Protein AF-A0A847AX10-F1 (afdb_monomer)

Solvent-accessible surface area (backbone atoms only — not comparable to full-atom values): 6333 Å² total; per-residue (Å²): 139,80,84,84,86,78,86,80,70,68,52,99,88,67,55,69,86,78,54,70,68,57,28,61,76,70,72,55,55,93,89,59,57,71,38,81,41,74,81,51,100,87,42,76,46,79,45,77,52,62,91,55,58,61,59,57,51,54,52,51,55,49,54,53,53,50,51,70,79,39,74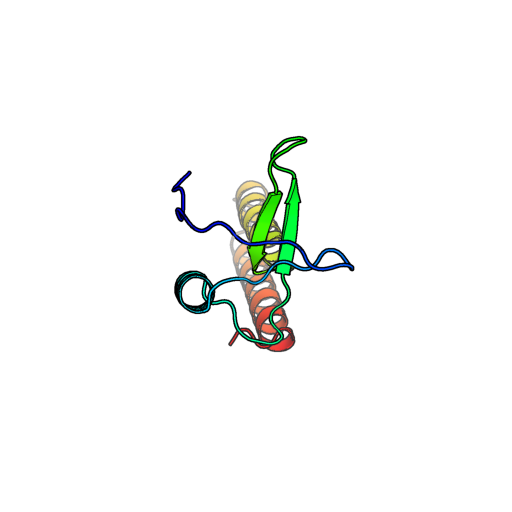,90,46,61,74,63,50,55,53,50,54,52,52,51,53,49,54,54,51,53,52,34,53,77,69,70,64,120

Secondary structure (DSSP, 8-state):
-----------TTS--PPPHHHHHHHT--TT--EEEEESSSS-EEEEE--TTHHHHHHHHHHHHHHHHHTTT-HHHHHHHHHHHHHHHHHHHHHTT--

Mean predicted aligned error: 11.11 Å

Radius of gyration: 20.3 Å; Cα c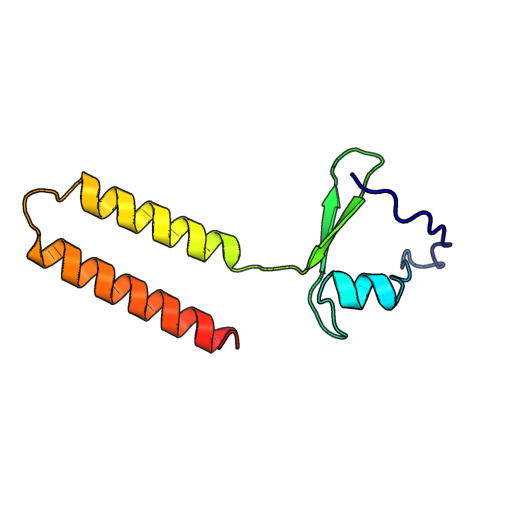ontacts (8 Å, |Δi|>4): 47; chains: 1; bounding box: 40×24×55 Å

Structure (mmCIF, N/CA/C/O backbone):
data_AF-A0A847AX10-F1
#
_entry.id   AF-A0A847AX10-F1
#
loop_
_atom_site.group_PDB
_atom_site.i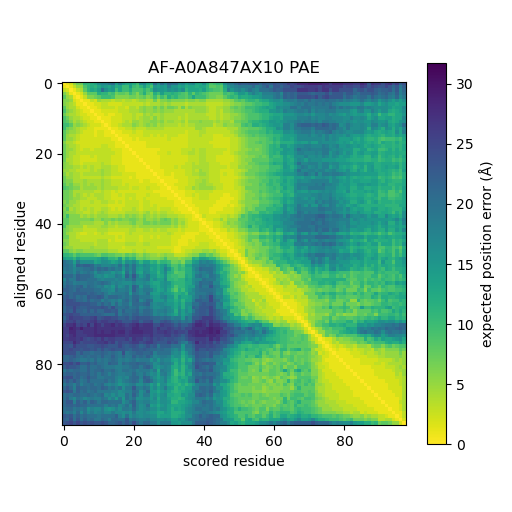d
_atom_site.type_symbol
_atom_site.label_atom_id
_atom_site.label_alt_id
_atom_site.label_comp_id
_atom_site.label_asym_id
_atom_site.label_entity_id
_atom_site.label_seq_id
_atom_site.pdbx_PDB_ins_code
_atom_site.Cartn_x
_atom_site.Cartn_y
_atom_site.Cartn_z
_atom_site.occupancy
_atom_site.B_iso_or_equiv
_atom_site.auth_seq_id
_atom_site.auth_comp_id
_atom_site.auth_asym_id
_atom_site.auth_atom_id
_atom_site.pdbx_PDB_model_num
ATOM 1 N N . MET A 1 1 ? 9.171 12.304 9.864 1.00 55.50 1 MET A N 1
ATOM 2 C CA . MET A 1 1 ? 7.894 11.618 10.175 1.00 55.50 1 MET A CA 1
ATOM 3 C C . MET A 1 1 ? 6.903 12.654 10.678 1.00 55.50 1 MET A C 1
ATOM 5 O O . MET A 1 1 ? 7.324 13.570 11.372 1.00 55.50 1 MET A O 1
ATOM 9 N N . ARG A 1 2 ? 5.623 12.566 10.301 1.00 58.25 2 ARG A N 1
ATOM 10 C CA . ARG A 1 2 ? 4.571 13.456 10.818 1.00 58.25 2 ARG A CA 1
ATOM 11 C C . ARG A 1 2 ? 3.657 12.607 11.695 1.00 58.25 2 ARG A C 1
ATOM 13 O O . ARG A 1 2 ? 3.067 11.658 11.190 1.00 58.25 2 ARG A O 1
ATOM 20 N N . ALA A 1 3 ? 3.594 12.892 12.992 1.00 65.81 3 ALA A N 1
ATOM 21 C CA . ALA A 1 3 ? 2.703 12.167 13.890 1.00 65.81 3 ALA A CA 1
ATOM 22 C C . ALA A 1 3 ? 1.253 12.540 13.556 1.00 65.81 3 ALA A C 1
ATOM 24 O O . ALA A 1 3 ? 0.900 13.717 13.588 1.00 65.81 3 ALA A O 1
ATOM 25 N N . ALA A 1 4 ? 0.419 11.553 13.223 1.00 70.12 4 ALA A N 1
ATOM 26 C CA . ALA A 1 4 ? -1.003 11.788 12.971 1.00 70.12 4 ALA A CA 1
ATOM 27 C C . ALA A 1 4 ? -1.775 12.126 14.262 1.00 70.12 4 ALA A C 1
ATOM 29 O O . ALA A 1 4 ? -2.873 12.661 14.187 1.00 70.12 4 ALA A O 1
ATOM 30 N N . GLY A 1 5 ? -1.211 11.817 15.440 1.00 80.19 5 GLY A N 1
ATOM 31 C CA . GLY A 1 5 ? -1.842 12.069 16.743 1.00 80.19 5 GLY A CA 1
ATOM 32 C C . GLY A 1 5 ? -3.060 11.184 17.030 1.00 80.19 5 GLY A C 1
ATOM 33 O O . GLY A 1 5 ? -3.808 11.456 17.963 1.00 80.19 5 GLY A O 1
ATOM 34 N N . ILE A 1 6 ? -3.273 10.137 16.230 1.00 83.62 6 ILE A N 1
ATOM 35 C CA . ILE A 1 6 ? -4.420 9.235 16.332 1.00 83.62 6 ILE A CA 1
ATOM 36 C C . ILE A 1 6 ? -3.971 7.954 17.027 1.00 83.62 6 ILE A C 1
ATOM 38 O O . ILE A 1 6 ? -3.023 7.307 16.588 1.00 83.62 6 ILE A O 1
ATOM 42 N N . VAL A 1 7 ? -4.677 7.587 18.096 1.00 86.25 7 VAL A N 1
ATOM 43 C CA . VAL A 1 7 ? -4.455 6.348 18.847 1.00 86.25 7 VAL A CA 1
ATOM 44 C C . VAL A 1 7 ? -5.695 5.475 18.710 1.00 86.25 7 VAL A C 1
ATOM 46 O O . VAL A 1 7 ? -6.811 5.919 18.980 1.00 86.25 7 VAL A O 1
ATOM 49 N N . GLY A 1 8 ? -5.498 4.234 18.274 1.00 86.62 8 GLY A N 1
ATOM 50 C CA . GLY A 1 8 ? -6.549 3.233 18.122 1.00 86.62 8 GLY A CA 1
ATOM 51 C C . GLY A 1 8 ? -6.199 1.946 18.860 1.00 86.62 8 GLY A C 1
ATOM 52 O O . GLY A 1 8 ? -5.050 1.730 19.241 1.00 86.62 8 GLY A O 1
ATOM 53 N N . LYS A 1 9 ? -7.200 1.088 19.063 1.00 90.94 9 LYS A N 1
ATOM 54 C CA . LYS A 1 9 ? -6.993 -0.273 19.566 1.00 90.94 9 LYS A CA 1
ATOM 55 C C . LYS A 1 9 ? -6.895 -1.244 18.394 1.00 90.94 9 LYS A C 1
ATOM 57 O O . LYS A 1 9 ? -7.586 -1.065 17.393 1.00 90.94 9 LYS A O 1
ATOM 62 N N . ILE A 1 10 ? -6.066 -2.266 18.563 1.00 92.88 10 ILE A N 1
AT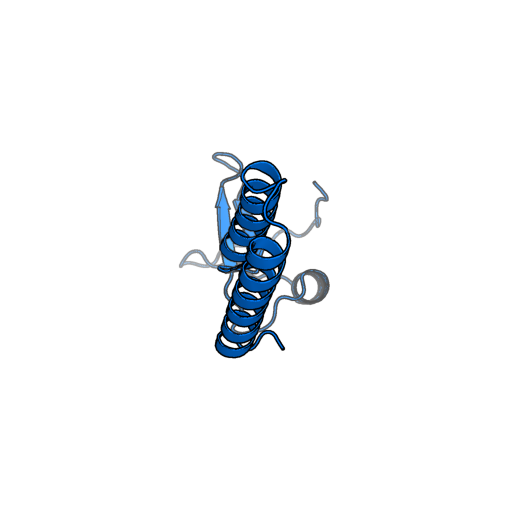OM 63 C CA . ILE A 1 10 ? -6.051 -3.441 17.697 1.00 92.88 10 ILE A CA 1
ATOM 64 C C . ILE A 1 10 ? -7.235 -4.346 18.057 1.00 92.88 10 ILE A C 1
ATOM 66 O O . ILE A 1 10 ? -7.638 -4.404 19.224 1.00 92.88 10 ILE A O 1
ATOM 70 N N . ASP A 1 11 ? -7.825 -5.004 17.065 1.00 94.50 11 ASP A N 1
ATOM 71 C CA . ASP A 1 11 ? -8.858 -6.010 17.316 1.00 94.50 11 ASP A CA 1
ATOM 72 C C . ASP A 1 11 ? -8.249 -7.360 17.757 1.00 94.50 11 ASP A C 1
ATOM 74 O O . ASP A 1 11 ? -7.034 -7.510 17.891 1.00 94.50 11 ASP A O 1
ATOM 78 N N . SER A 1 12 ? -9.097 -8.363 18.002 1.00 95.81 12 SER A N 1
ATOM 79 C CA . SER A 1 12 ? -8.663 -9.684 18.476 1.00 95.81 12 SER A CA 1
ATOM 80 C C . SER A 1 12 ? -7.876 -10.508 17.450 1.00 95.81 12 SER A C 1
ATOM 82 O O . SER A 1 12 ? -7.322 -11.539 17.817 1.00 95.81 12 SER A O 1
ATOM 84 N N . VAL A 1 13 ? -7.868 -10.109 16.176 1.00 95.62 13 VAL A N 1
ATOM 85 C CA . VAL A 1 13 ? -7.181 -10.825 15.088 1.00 95.62 13 VAL A CA 1
ATOM 86 C C . VAL A 1 13 ? -5.980 -10.055 14.537 1.00 95.62 13 VAL A C 1
ATOM 88 O O . VAL A 1 13 ? -5.225 -10.605 13.742 1.00 95.62 13 VAL A O 1
ATOM 91 N N . GLY A 1 14 ? -5.767 -8.814 14.981 1.00 90.75 14 GLY A N 1
ATOM 92 C CA . GLY A 1 14 ? -4.616 -7.997 14.611 1.00 90.75 14 GLY A CA 1
ATOM 93 C C . GLY A 1 14 ? -4.918 -6.841 13.651 1.00 90.75 14 GLY A C 1
ATOM 94 O O . GLY A 1 14 ? -3.984 -6.188 13.190 1.00 90.75 14 GLY A O 1
ATOM 95 N N . SER A 1 15 ? -6.182 -6.559 13.326 1.00 91.81 15 SER A N 1
ATOM 96 C CA . SER A 1 15 ? -6.525 -5.465 12.410 1.00 91.81 15 SER A CA 1
ATOM 97 C C . SER A 1 15 ? -6.487 -4.109 13.110 1.00 91.81 15 SER A C 1
ATOM 99 O O . SER A 1 15 ? -6.881 -3.957 14.271 1.00 91.81 15 SER A O 1
ATOM 101 N N . VAL A 1 16 ? -6.074 -3.090 12.356 1.00 91.81 16 VAL A N 1
ATOM 102 C CA . VAL A 1 16 ? -6.109 -1.683 12.763 1.00 91.81 16 VAL A CA 1
ATOM 103 C C . VAL A 1 16 ? -6.999 -0.908 11.799 1.00 91.81 16 VAL A C 1
ATOM 105 O O . VAL A 1 16 ? -6.934 -1.079 10.582 1.00 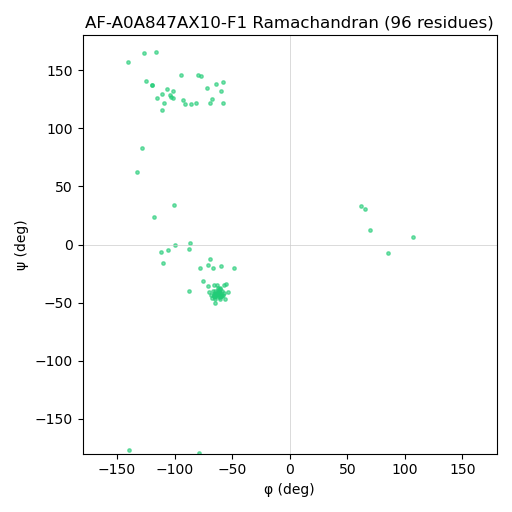91.81 16 VAL A O 1
ATOM 108 N N . VAL A 1 17 ? -7.832 -0.026 12.346 1.00 91.69 17 VAL A N 1
ATOM 109 C CA . VAL A 1 17 ? -8.688 0.854 11.548 1.00 91.69 17 VAL A CA 1
ATOM 110 C C . VAL A 1 17 ? -7.880 2.056 11.066 1.00 91.69 17 VAL A C 1
ATOM 112 O O . VAL A 1 17 ? -7.381 2.834 11.877 1.00 91.69 17 VAL A O 1
ATOM 115 N N . ILE A 1 18 ? -7.803 2.251 9.747 1.00 91.44 18 ILE A N 1
ATOM 116 C CA . ILE A 1 18 ? -7.256 3.476 9.151 1.00 91.44 18 ILE A CA 1
ATOM 117 C C . ILE A 1 18 ? -8.384 4.521 9.074 1.00 91.44 18 ILE A C 1
ATOM 119 O O . ILE A 1 18 ? -9.405 4.272 8.426 1.00 91.44 18 ILE A O 1
ATOM 123 N N . PRO A 1 19 ? -8.240 5.699 9.705 1.00 91.62 19 PRO A N 1
ATOM 124 C CA . PRO A 1 19 ? -9.240 6.759 9.630 1.00 91.62 19 PRO A CA 1
ATOM 125 C C . PRO A 1 19 ? -9.517 7.193 8.186 1.00 91.62 19 PRO A C 1
ATOM 127 O O . PRO A 1 19 ? -8.594 7.371 7.388 1.00 91.62 19 PRO A O 1
ATOM 130 N N . LYS A 1 20 ? -10.792 7.446 7.857 1.00 91.81 20 LYS A N 1
ATOM 131 C CA . LYS A 1 20 ? -11.219 7.824 6.493 1.00 91.81 20 LYS A CA 1
ATOM 132 C C . LYS A 1 20 ? -10.484 9.051 5.940 1.00 91.81 20 LYS A C 1
ATOM 134 O O . LYS A 1 20 ? -10.254 9.132 4.739 1.00 91.81 20 LYS A O 1
ATOM 139 N N . GLU A 1 21 ? -10.130 10.009 6.791 1.00 91.69 21 GLU A N 1
ATOM 140 C CA . GLU A 1 21 ? -9.375 11.199 6.384 1.00 91.69 21 GLU A CA 1
ATOM 141 C C . GLU A 1 21 ? -7.954 10.848 5.923 1.00 91.69 21 GLU A C 1
ATOM 143 O O . GLU A 1 21 ? -7.511 11.313 4.872 1.00 91.69 21 GLU A O 1
ATOM 148 N N . MET A 1 22 ? -7.276 9.946 6.643 1.00 90.12 22 MET A N 1
ATOM 149 C CA . MET A 1 22 ? -5.968 9.430 6.235 1.00 90.12 22 MET A CA 1
ATOM 150 C C . MET A 1 22 ? -6.071 8.627 4.941 1.00 90.12 22 MET A C 1
ATOM 152 O O . MET A 1 22 ? -5.242 8.812 4.055 1.00 90.12 22 MET A O 1
ATOM 156 N N . MET A 1 23 ? -7.109 7.796 4.791 1.00 92.00 23 MET A N 1
ATOM 157 C CA . MET A 1 23 ? -7.353 7.066 3.542 1.00 92.00 23 MET A CA 1
ATOM 158 C C . MET A 1 23 ? -7.469 8.018 2.344 1.00 92.00 23 MET A C 1
ATOM 160 O O . MET A 1 23 ? -6.795 7.811 1.338 1.00 92.00 23 MET A O 1
ATOM 164 N N . LYS A 1 24 ? -8.251 9.102 2.469 1.00 91.56 24 LYS A N 1
ATOM 165 C CA . LYS A 1 24 ? -8.386 10.128 1.418 1.00 91.56 24 LYS A CA 1
ATOM 166 C C . LYS A 1 24 ? -7.053 10.802 1.096 1.00 91.56 24 LYS A C 1
ATOM 168 O O . LYS A 1 24 ? -6.712 10.926 -0.074 1.00 91.56 24 LYS A O 1
ATOM 173 N N . SER A 1 25 ? -6.300 11.204 2.121 1.00 89.19 25 SER A N 1
ATOM 174 C CA . SER A 1 25 ? -4.989 11.850 1.959 1.00 89.19 25 SER A CA 1
ATOM 175 C C . SER A 1 25 ? -3.965 10.937 1.269 1.00 89.19 25 SER A C 1
ATOM 177 O O . SER A 1 25 ? -3.189 11.385 0.429 1.00 89.19 25 SER A O 1
ATOM 179 N N . LEU A 1 26 ? -4.002 9.635 1.567 1.00 87.50 26 LEU A N 1
ATOM 180 C CA . LEU A 1 26 ? -3.105 8.628 0.993 1.00 87.50 26 LEU A CA 1
ATOM 181 C C . LEU A 1 26 ? -3.605 8.036 -0.337 1.00 87.50 26 LEU A C 1
ATOM 183 O O . LEU A 1 26 ? -2.905 7.221 -0.939 1.00 87.50 26 LEU A O 1
ATOM 187 N N . GLY A 1 27 ? -4.802 8.414 -0.799 1.00 90.19 27 GLY A N 1
ATOM 188 C CA . GLY A 1 27 ? -5.422 7.839 -1.996 1.00 90.19 27 GLY A CA 1
ATOM 189 C C . GLY A 1 27 ? -5.699 6.335 -1.875 1.00 90.19 27 GLY A C 1
ATOM 190 O O . GLY A 1 27 ? -5.584 5.610 -2.867 1.00 90.19 27 GLY A O 1
ATOM 191 N N . ILE A 1 28 ? -6.009 5.873 -0.658 1.00 91.56 28 ILE A N 1
ATOM 192 C CA . ILE A 1 28 ? -6.373 4.488 -0.348 1.00 91.56 28 ILE A CA 1
ATOM 193 C C . ILE A 1 28 ? -7.895 4.352 -0.409 1.00 91.56 28 ILE A C 1
ATOM 195 O O . ILE A 1 28 ? -8.623 5.046 0.301 1.00 91.56 28 ILE A O 1
ATOM 199 N N . ASN A 1 29 ? -8.367 3.416 -1.221 1.00 92.06 29 ASN A N 1
ATOM 200 C CA . ASN A 1 29 ? -9.772 3.081 -1.403 1.00 92.06 29 ASN A CA 1
ATOM 201 C C . ASN A 1 29 ? -10.060 1.652 -0.937 1.00 92.06 29 ASN A C 1
ATOM 203 O O . ASN A 1 29 ? -9.157 0.842 -0.733 1.00 92.06 29 ASN A O 1
ATOM 207 N N . ASN A 1 30 ? -11.343 1.330 -0.771 1.00 90.38 30 ASN A N 1
ATOM 208 C CA . ASN A 1 30 ? -11.746 -0.043 -0.487 1.00 90.38 30 ASN A CA 1
ATOM 209 C C . ASN A 1 30 ? -11.303 -0.968 -1.636 1.00 90.38 30 ASN A C 1
ATOM 211 O O . ASN A 1 30 ? -11.520 -0.639 -2.801 1.00 90.38 30 ASN A O 1
ATOM 215 N N . GLY A 1 31 ? -10.686 -2.100 -1.298 1.00 88.94 31 GLY A N 1
ATOM 216 C CA . GLY A 1 31 ? -10.124 -3.050 -2.258 1.00 88.94 31 GLY A CA 1
ATOM 217 C C . GLY A 1 31 ? -8.701 -2.734 -2.729 1.00 88.94 31 GLY A C 1
ATOM 218 O O . GLY A 1 31 ? -8.111 -3.574 -3.404 1.00 88.94 31 GLY A O 1
ATOM 219 N N . ASP A 1 32 ? -8.121 -1.580 -2.368 1.00 89.75 32 ASP A N 1
ATOM 220 C CA . ASP A 1 32 ? -6.710 -1.313 -2.662 1.00 89.75 32 ASP A CA 1
ATOM 221 C C . ASP A 1 32 ? -5.805 -2.303 -1.917 1.00 89.75 32 ASP A C 1
ATOM 223 O O . ASP A 1 32 ? -5.980 -2.571 -0.726 1.00 89.75 32 ASP A O 1
ATOM 227 N N . LEU A 1 33 ? -4.778 -2.791 -2.612 1.00 89.31 33 LEU A N 1
ATOM 228 C CA . LEU A 1 33 ? -3.717 -3.568 -1.987 1.00 89.31 33 LEU A CA 1
ATOM 229 C C . LEU A 1 33 ? -2.841 -2.656 -1.126 1.00 89.31 33 LEU A C 1
ATOM 231 O O . LEU A 1 33 ? -2.412 -1.580 -1.554 1.00 89.31 33 LEU A O 1
ATOM 235 N N . ILE A 1 34 ? -2.541 -3.118 0.082 1.00 90.88 34 ILE A N 1
ATOM 236 C CA . ILE A 1 34 ? -1.730 -2.408 1.066 1.00 90.88 34 ILE A CA 1
ATOM 237 C C . ILE A 1 34 ? -0.503 -3.247 1.403 1.00 90.88 34 ILE A C 1
ATOM 239 O O . ILE A 1 34 ? -0.594 -4.458 1.579 1.00 90.88 34 ILE A O 1
ATOM 243 N N . GLU A 1 35 ? 0.647 -2.589 1.487 1.00 89.81 35 GLU A N 1
ATOM 244 C CA . GLU A 1 35 ? 1.910 -3.195 1.883 1.00 89.81 35 GLU A CA 1
ATOM 245 C C . GLU A 1 35 ? 2.281 -2.736 3.294 1.00 89.81 35 GLU A C 1
ATOM 247 O O . GLU A 1 35 ? 2.219 -1.540 3.605 1.00 89.81 35 GLU A O 1
ATOM 252 N N . PHE A 1 36 ? 2.682 -3.700 4.122 1.00 91.19 36 PHE A N 1
ATOM 253 C CA . PHE A 1 36 ? 3.208 -3.485 5.464 1.00 91.19 36 PHE A CA 1
ATOM 254 C C . PHE A 1 36 ? 4.723 -3.646 5.421 1.00 91.19 36 PHE A C 1
ATOM 256 O O . PHE A 1 36 ? 5.235 -4.652 4.933 1.00 91.19 36 PHE A O 1
ATOM 263 N N . LEU A 1 37 ? 5.433 -2.645 5.924 1.00 89.06 37 LEU A N 1
ATOM 264 C CA . LEU A 1 37 ? 6.886 -2.614 5.978 1.00 89.06 37 LEU A CA 1
ATOM 265 C C . LEU A 1 37 ? 7.319 -2.387 7.420 1.00 89.06 37 LEU A C 1
ATOM 267 O O . LEU A 1 37 ? 6.720 -1.575 8.121 1.00 89.06 37 LEU A O 1
ATOM 271 N N . LEU A 1 38 ? 8.379 -3.067 7.840 1.00 92.38 38 LEU A N 1
ATOM 272 C CA . LEU A 1 38 ? 9.032 -2.805 9.119 1.00 92.38 38 LEU A CA 1
ATOM 273 C C . LEU A 1 38 ? 10.139 -1.778 8.890 1.00 92.38 38 LEU A C 1
ATOM 275 O O . LEU A 1 38 ? 11.024 -1.999 8.063 1.00 92.38 38 LEU A O 1
ATOM 279 N N . LEU A 1 39 ? 10.058 -0.640 9.580 1.00 88.56 39 LEU A N 1
ATOM 280 C CA . LEU A 1 39 ? 11.132 0.358 9.582 1.00 88.56 39 LEU A CA 1
ATOM 281 C C . LEU A 1 39 ? 12.156 0.041 10.679 1.00 88.56 39 LEU A C 1
ATOM 283 O O . LEU A 1 39 ? 13.358 0.170 10.462 1.00 88.56 39 LEU A O 1
ATOM 287 N N . THR A 1 40 ? 11.660 -0.382 11.838 1.00 90.75 40 THR A N 1
ATOM 288 C CA . THR A 1 40 ? 12.416 -0.863 13.000 1.00 90.75 40 THR A CA 1
ATOM 289 C C . THR A 1 40 ? 11.667 -2.065 13.591 1.00 90.75 40 THR A C 1
ATOM 291 O O . THR A 1 40 ? 10.649 -2.486 13.037 1.00 90.75 40 THR A O 1
ATOM 294 N N . GLU A 1 41 ? 12.132 -2.631 14.708 1.00 91.00 41 GLU A N 1
ATOM 295 C CA . GLU A 1 41 ? 11.386 -3.699 15.398 1.00 91.00 41 GLU A CA 1
ATOM 296 C C . GLU A 1 41 ? 10.057 -3.217 16.005 1.00 91.00 41 GLU A C 1
ATOM 298 O O . GLU A 1 41 ? 9.162 -4.026 16.243 1.00 91.00 41 GLU A O 1
ATOM 303 N N . GLU A 1 42 ? 9.903 -1.908 16.218 1.00 89.88 42 GLU A N 1
ATOM 304 C CA . GLU A 1 42 ? 8.727 -1.314 16.865 1.00 89.88 42 GLU A CA 1
ATOM 305 C C . GLU A 1 42 ? 7.856 -0.503 15.890 1.00 89.88 42 GLU A C 1
ATOM 307 O O . GLU A 1 42 ? 6.689 -0.228 16.176 1.00 89.88 42 GLU A O 1
ATOM 312 N N . ASP A 1 43 ? 8.390 -0.150 14.716 1.00 89.94 43 ASP A N 1
ATOM 313 C CA . ASP A 1 43 ? 7.730 0.729 13.753 1.00 89.94 43 ASP A CA 1
ATOM 314 C C . ASP A 1 43 ? 7.249 -0.011 12.503 1.00 89.94 43 ASP A C 1
ATOM 316 O O . ASP A 1 43 ? 8.037 -0.542 11.711 1.00 89.94 43 ASP A O 1
ATOM 320 N N . VAL A 1 44 ? 5.941 0.078 12.253 1.00 90.00 44 VAL A N 1
ATOM 321 C CA . VAL A 1 44 ? 5.308 -0.379 11.011 1.00 90.00 44 VAL A CA 1
ATOM 322 C C . VAL A 1 44 ? 4.962 0.817 10.126 1.00 90.00 44 VAL A C 1
ATOM 324 O O . VAL A 1 44 ? 4.279 1.753 10.544 1.00 90.00 44 VAL A O 1
ATOM 327 N N . ILE A 1 45 ? 5.377 0.759 8.863 1.00 90.50 45 ILE A N 1
ATOM 328 C CA . ILE A 1 45 ? 4.934 1.664 7.803 1.00 90.50 45 ILE A CA 1
ATOM 329 C C . ILE A 1 45 ? 3.894 0.948 6.947 1.00 90.50 45 ILE A C 1
ATOM 331 O O . ILE A 1 45 ? 4.109 -0.165 6.472 1.00 90.50 45 ILE A O 1
ATOM 335 N N . ILE A 1 46 ? 2.785 1.639 6.692 1.00 89.81 46 ILE A N 1
ATOM 336 C CA . ILE A 1 46 ? 1.731 1.186 5.789 1.00 89.81 46 ILE A CA 1
ATOM 337 C C . ILE A 1 46 ? 1.728 2.087 4.557 1.00 89.81 46 ILE A C 1
ATOM 339 O O . ILE A 1 46 ? 1.678 3.314 4.679 1.00 89.81 46 ILE A O 1
ATOM 343 N N . ARG A 1 47 ? 1.753 1.495 3.361 1.00 87.62 47 ARG A N 1
ATOM 344 C CA . ARG A 1 47 ? 1.620 2.236 2.098 1.00 87.62 47 ARG A CA 1
ATOM 345 C C . ARG A 1 47 ? 0.760 1.484 1.095 1.00 87.62 47 ARG A C 1
ATOM 347 O O . ARG A 1 47 ? 0.652 0.262 1.147 1.00 87.62 47 ARG A O 1
ATOM 354 N N . LYS A 1 48 ? 0.189 2.214 0.135 1.00 87.44 48 LYS A N 1
ATOM 355 C CA . LYS A 1 48 ? -0.472 1.599 -1.021 1.00 87.44 48 LYS A CA 1
ATOM 356 C C . LYS A 1 48 ? 0.535 0.717 -1.759 1.00 87.44 48 LYS A C 1
ATOM 358 O O . LYS A 1 48 ? 1.580 1.212 -2.187 1.00 87.44 48 LYS A O 1
ATOM 363 N N . HIS A 1 49 ? 0.225 -0.568 -1.886 1.00 86.50 49 HIS A N 1
ATOM 364 C CA . HIS A 1 49 ? 1.067 -1.503 -2.609 1.00 86.50 49 HIS A CA 1
ATOM 365 C C . HIS A 1 49 ? 1.037 -1.139 -4.093 1.00 86.50 49 HIS A C 1
ATOM 367 O O . HIS A 1 49 ? -0.024 -1.002 -4.703 1.00 86.50 49 HIS A O 1
ATOM 373 N N . LYS A 1 50 ? 2.220 -0.939 -4.668 1.00 76.62 50 LYS A N 1
ATOM 374 C CA . LYS A 1 50 ? 2.401 -0.625 -6.086 1.00 76.62 50 LYS A CA 1
ATOM 375 C C . LYS A 1 50 ? 3.421 -1.612 -6.656 1.00 76.62 50 LYS A C 1
ATOM 377 O O . LYS A 1 50 ? 4.600 -1.263 -6.734 1.00 76.62 50 LYS A O 1
ATOM 382 N N . PRO A 1 51 ? 2.997 -2.829 -7.039 1.00 66.19 51 PRO A N 1
ATOM 383 C CA . PRO A 1 51 ? 3.912 -3.918 -7.401 1.00 66.19 51 PRO A CA 1
ATOM 384 C C . PRO A 1 51 ? 4.836 -3.582 -8.583 1.00 66.19 51 PRO A C 1
ATOM 386 O O . PRO A 1 51 ? 5.872 -4.203 -8.782 1.00 66.19 51 PRO A O 1
ATOM 389 N N . TYR A 1 52 ? 4.471 -2.568 -9.360 1.00 63.88 52 TYR A N 1
ATOM 390 C CA . TYR A 1 52 ? 5.030 -2.246 -10.666 1.00 63.88 52 TYR A CA 1
ATOM 391 C C . TYR A 1 52 ? 5.956 -1.025 -10.685 1.00 63.88 52 TYR A C 1
ATOM 393 O O . TYR A 1 52 ? 6.549 -0.760 -11.727 1.00 63.88 52 TYR A O 1
ATOM 401 N N . ILE A 1 53 ? 6.125 -0.289 -9.574 1.00 64.50 53 ILE A N 1
ATOM 402 C CA . ILE A 1 53 ? 7.102 0.823 -9.533 1.00 64.50 53 ILE A CA 1
ATOM 403 C C . ILE A 1 53 ? 8.502 0.305 -9.872 1.00 64.50 53 ILE A C 1
ATOM 405 O O . ILE A 1 53 ? 9.171 0.887 -10.717 1.00 64.50 53 ILE A O 1
ATOM 409 N N . LYS A 1 54 ? 8.880 -0.844 -9.303 1.00 63.81 54 LYS A N 1
ATOM 410 C CA . LYS A 1 54 ? 10.189 -1.456 -9.530 1.00 63.81 54 LYS A CA 1
ATOM 411 C C . LYS A 1 54 ? 10.426 -1.813 -11.002 1.00 63.81 54 LYS A C 1
ATOM 413 O O . LYS A 1 54 ? 11.456 -1.471 -11.555 1.00 63.81 54 LYS A O 1
ATOM 418 N N . VAL A 1 55 ? 9.428 -2.399 -11.672 1.00 68.62 55 VAL A N 1
ATOM 419 C CA . VAL A 1 55 ? 9.517 -2.735 -13.107 1.00 68.62 55 VAL A CA 1
ATOM 420 C C . VAL A 1 55 ? 9.702 -1.478 -13.964 1.00 68.62 55 VAL A C 1
ATOM 422 O O . VAL A 1 55 ? 10.447 -1.491 -14.938 1.00 68.62 55 VAL A O 1
ATOM 425 N N . LEU A 1 56 ? 9.029 -0.377 -13.618 1.00 66.25 56 LEU A N 1
ATOM 426 C CA . LEU A 1 56 ? 9.172 0.884 -14.349 1.00 66.25 56 LEU A CA 1
ATOM 427 C C . LEU A 1 56 ? 10.533 1.553 -14.115 1.00 66.25 56 LEU A C 1
ATOM 429 O O . LEU A 1 56 ? 11.052 2.163 -15.051 1.00 66.25 56 LEU A O 1
ATOM 433 N N . GLU A 1 57 ? 11.086 1.446 -12.906 1.00 66.12 57 GLU A N 1
ATOM 434 C CA . GLU A 1 57 ? 12.445 1.895 -12.573 1.00 66.12 57 GLU A CA 1
ATOM 435 C C . GLU A 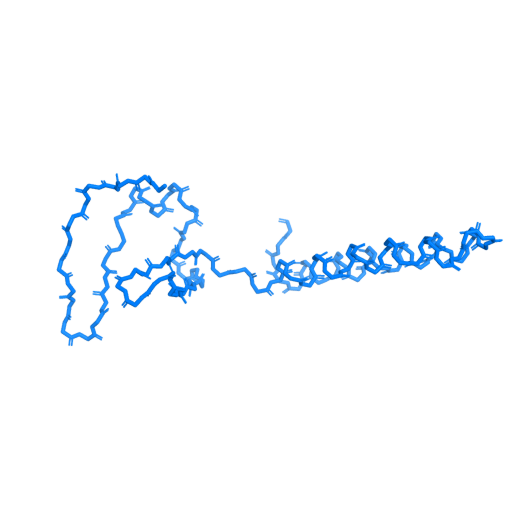1 57 ? 13.495 1.070 -13.330 1.00 66.12 57 GLU A C 1
ATOM 437 O O . GLU A 1 57 ? 14.353 1.645 -13.999 1.00 66.12 57 GLU A O 1
ATOM 442 N N . ASP A 1 58 ? 13.360 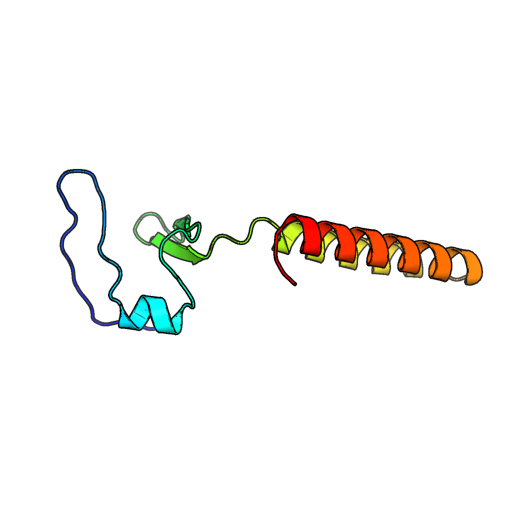-0.259 -13.336 1.00 67.12 58 ASP A N 1
ATOM 443 C CA . ASP A 1 58 ? 14.260 -1.179 -14.045 1.00 67.12 58 ASP A CA 1
ATOM 444 C C . ASP A 1 58 ? 14.269 -0.922 -15.566 1.00 67.12 58 ASP A C 1
ATOM 446 O O . ASP A 1 58 ? 15.320 -0.970 -16.212 1.00 67.12 58 ASP A O 1
ATOM 450 N N . ILE A 1 59 ? 13.113 -0.581 -16.157 1.00 69.75 59 ILE A N 1
ATOM 451 C CA . ILE A 1 59 ? 13.030 -0.180 -17.573 1.00 69.75 59 ILE A CA 1
ATOM 452 C C . ILE A 1 59 ? 13.857 1.083 -17.836 1.00 69.75 59 ILE A C 1
ATOM 454 O O . ILE A 1 59 ? 14.532 1.155 -18.859 1.00 69.75 59 ILE A O 1
ATOM 458 N N . HIS A 1 60 ? 13.826 2.067 -16.936 1.00 66.31 60 HIS A N 1
ATOM 459 C CA . HIS A 1 60 ? 14.547 3.325 -17.138 1.00 66.31 60 HIS A CA 1
ATOM 460 C C . HIS A 1 60 ? 16.065 3.135 -17.034 1.00 66.31 60 HIS A C 1
ATOM 462 O O . HIS A 1 60 ? 16.803 3.627 -17.881 1.00 66.31 60 HIS A O 1
ATOM 468 N N . LEU A 1 61 ? 16.520 2.322 -16.074 1.00 65.50 61 LEU A N 1
ATOM 469 C CA . LEU A 1 61 ? 17.927 1.916 -15.970 1.00 65.50 61 LEU A CA 1
ATOM 470 C C . LEU A 1 61 ? 18.400 1.198 -17.242 1.00 65.50 61 LEU A C 1
ATOM 472 O O . LEU A 1 61 ? 19.492 1.456 -17.744 1.00 65.50 61 LEU A O 1
ATOM 476 N N . THR A 1 62 ? 17.545 0.347 -17.814 1.00 70.00 62 THR A N 1
ATOM 477 C CA . THR A 1 62 ? 17.838 -0.346 -19.075 1.00 70.00 62 THR A CA 1
ATOM 478 C C . THR A 1 62 ? 17.949 0.633 -20.254 1.00 70.00 62 THR A C 1
ATOM 480 O O . THR A 1 62 ? 18.824 0.465 -21.103 1.00 70.00 62 THR A O 1
ATOM 483 N N . GLU A 1 63 ? 17.094 1.665 -20.326 1.00 68.00 63 GLU A N 1
ATOM 484 C CA . GLU A 1 63 ? 17.178 2.714 -21.360 1.00 68.00 63 GLU A CA 1
ATOM 485 C C . GLU A 1 63 ? 18.524 3.455 -21.308 1.00 68.00 63 GLU A C 1
ATOM 487 O O . GLU A 1 63 ? 19.140 3.682 -22.354 1.00 68.00 63 GLU A O 1
ATOM 492 N N . ASP A 1 64 ? 18.995 3.795 -20.107 1.00 68.88 64 ASP A N 1
ATOM 493 C CA . ASP A 1 64 ? 20.265 4.498 -19.909 1.00 68.88 64 ASP A CA 1
ATOM 494 C C . ASP A 1 64 ? 21.470 3.615 -20.267 1.00 68.88 64 ASP A C 1
ATOM 496 O O . ASP A 1 64 ? 22.346 4.050 -21.020 1.00 68.88 64 ASP A O 1
ATOM 500 N N . GLU A 1 65 ? 21.471 2.341 -19.858 1.00 69.00 65 GLU A N 1
ATOM 501 C CA . GLU A 1 65 ? 22.518 1.386 -20.247 1.00 69.00 65 GLU A CA 1
ATOM 502 C C . GLU A 1 65 ? 22.595 1.168 -21.766 1.00 69.00 65 GLU A C 1
ATOM 504 O O . GLU A 1 65 ? 23.685 1.033 -22.334 1.00 69.00 65 GLU A O 1
ATOM 509 N N . ILE A 1 66 ? 21.443 1.121 -22.448 1.00 71.56 66 ILE A N 1
ATOM 510 C CA . ILE A 1 66 ? 21.387 0.970 -23.908 1.00 71.56 66 ILE A CA 1
ATOM 511 C C . ILE A 1 66 ? 22.035 2.175 -24.589 1.00 71.56 66 ILE A C 1
ATOM 513 O O . ILE A 1 66 ? 22.797 1.984 -25.543 1.00 71.56 66 ILE A O 1
ATOM 517 N N . ARG A 1 67 ? 21.751 3.393 -24.112 1.00 69.06 67 ARG A N 1
ATOM 518 C CA . ARG A 1 67 ? 22.333 4.630 -24.653 1.00 69.06 67 ARG A CA 1
ATOM 519 C C . ARG A 1 67 ? 23.841 4.682 -24.443 1.00 69.06 67 ARG A C 1
ATOM 521 O O . ARG A 1 67 ? 24.561 5.003 -25.386 1.00 69.06 67 ARG A O 1
ATOM 528 N N . GLU A 1 68 ? 24.311 4.327 -23.251 1.00 69.19 68 GLU A N 1
ATOM 529 C CA . GLU A 1 68 ? 25.736 4.349 -22.915 1.00 69.19 68 GLU A CA 1
ATOM 530 C C . GLU A 1 68 ? 26.536 3.338 -23.755 1.00 69.19 68 GLU A C 1
ATOM 532 O O . GLU A 1 68 ? 27.562 3.684 -24.343 1.00 69.19 68 GLU A O 1
ATOM 537 N N . LYS A 1 69 ? 26.039 2.101 -23.900 1.00 67.00 69 LYS A N 1
ATOM 538 C CA . LYS A 1 69 ? 26.751 1.024 -24.614 1.00 67.00 69 LYS A CA 1
ATOM 539 C C . LYS A 1 69 ? 26.672 1.114 -26.143 1.00 67.00 69 LYS A C 1
ATOM 541 O O . LYS A 1 69 ? 27.498 0.503 -26.818 1.00 67.00 69 LYS A O 1
ATOM 546 N N . ASN A 1 70 ? 25.704 1.841 -26.711 1.00 65.75 70 ASN A N 1
ATOM 547 C CA . ASN A 1 70 ? 25.452 1.863 -28.163 1.00 65.75 70 ASN A CA 1
ATOM 548 C C . ASN A 1 70 ? 25.637 3.239 -28.826 1.00 65.75 70 ASN A C 1
ATOM 550 O O . ASN A 1 70 ? 25.099 3.459 -29.912 1.00 65.75 70 ASN A O 1
ATOM 554 N N . ALA A 1 71 ? 26.423 4.144 -28.235 1.00 60.72 71 ALA A N 1
ATOM 555 C CA . ALA A 1 71 ? 26.594 5.537 -28.678 1.00 60.72 71 ALA A CA 1
ATOM 556 C C . ALA A 1 71 ? 26.888 5.753 -30.187 1.00 60.72 71 ALA A C 1
ATOM 558 O O . ALA A 1 71 ? 26.637 6.835 -30.712 1.00 60.72 71 ALA A O 1
ATOM 559 N N . TYR A 1 72 ? 27.372 4.734 -30.909 1.00 57.47 72 TYR A N 1
ATOM 560 C CA . TYR A 1 72 ? 27.708 4.801 -32.338 1.00 57.47 72 TYR A CA 1
ATOM 561 C C . TYR A 1 72 ? 26.644 4.222 -33.294 1.00 57.47 72 TYR A C 1
ATOM 563 O O . TYR A 1 72 ? 26.853 4.240 -34.505 1.00 57.47 72 TYR A O 1
ATOM 571 N N . ASN A 1 73 ? 25.511 3.702 -32.799 1.00 66.69 73 ASN A N 1
ATOM 572 C CA . ASN A 1 73 ? 24.490 3.043 -33.630 1.00 66.69 73 ASN A CA 1
ATOM 573 C C . ASN A 1 73 ? 23.064 3.539 -33.316 1.00 66.69 73 ASN A C 1
ATOM 575 O O . ASN A 1 73 ? 22.186 2.790 -32.881 1.00 66.69 73 ASN A O 1
ATOM 579 N N . LEU A 1 74 ? 22.855 4.839 -33.547 1.00 63.75 74 LEU A N 1
ATOM 580 C CA . LEU A 1 74 ? 21.671 5.613 -33.143 1.00 63.75 74 LEU A CA 1
ATOM 581 C C . LEU A 1 74 ? 20.330 5.014 -33.612 1.00 63.75 74 LEU A C 1
ATOM 583 O O . LEU A 1 74 ? 19.399 4.914 -32.820 1.00 63.75 74 LEU A O 1
ATOM 587 N N . ASN A 1 75 ? 20.245 4.505 -34.847 1.00 68.56 75 ASN A N 1
ATOM 588 C C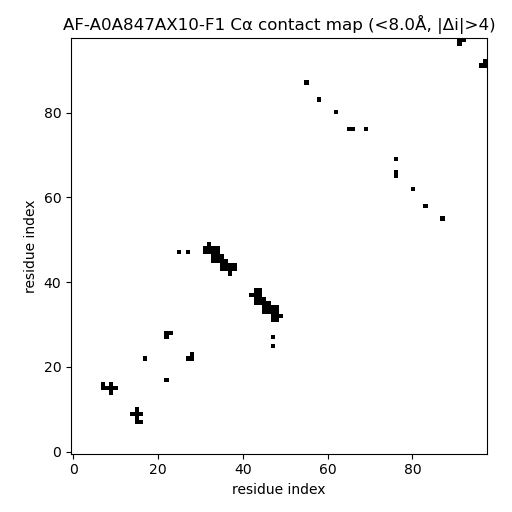A . ASN A 1 75 ? 18.994 3.946 -35.387 1.00 68.56 75 ASN A CA 1
ATOM 589 C C . ASN A 1 75 ? 18.493 2.715 -34.606 1.00 68.56 75 ASN A C 1
ATOM 591 O O . ASN A 1 75 ? 17.289 2.524 -34.445 1.00 68.56 75 ASN A O 1
ATOM 595 N N . LYS A 1 76 ? 19.411 1.881 -34.098 1.00 67.88 76 LYS A N 1
ATOM 596 C CA . LYS A 1 76 ? 19.062 0.695 -33.298 1.00 67.88 76 LYS A CA 1
ATOM 597 C C . LYS A 1 76 ? 18.633 1.069 -31.879 1.00 67.88 76 LYS A C 1
ATOM 599 O O . LYS A 1 76 ? 17.799 0.378 -31.292 1.00 67.88 76 LYS A O 1
ATOM 604 N N . ILE A 1 77 ? 19.185 2.157 -31.337 1.00 69.12 77 ILE A N 1
ATOM 605 C CA . ILE A 1 77 ? 18.802 2.691 -30.026 1.00 69.12 77 ILE A CA 1
ATOM 606 C C . ILE A 1 77 ? 17.350 3.174 -30.064 1.00 69.12 77 ILE A C 1
ATOM 608 O O . ILE A 1 77 ? 16.555 2.749 -29.228 1.00 69.12 77 ILE A O 1
ATOM 612 N N . ASP A 1 78 ? 16.984 3.993 -31.052 1.00 72.56 78 ASP A N 1
ATOM 613 C CA . ASP A 1 78 ? 15.636 4.569 -31.143 1.00 72.56 78 ASP A CA 1
ATOM 614 C C . ASP A 1 78 ? 14.554 3.496 -31.308 1.00 72.56 78 ASP A C 1
ATOM 616 O O . ASP A 1 78 ? 13.505 3.549 -30.659 1.00 72.56 78 ASP A O 1
ATOM 620 N N . GLU A 1 79 ? 14.818 2.475 -32.127 1.00 72.88 79 GLU A N 1
ATOM 621 C CA . GLU A 1 79 ? 13.905 1.344 -32.291 1.00 72.88 79 GLU A CA 1
ATOM 622 C C . GLU A 1 79 ? 13.731 0.558 -30.982 1.00 72.88 79 GLU A C 1
ATOM 624 O O . GLU A 1 79 ? 12.604 0.230 -30.598 1.00 72.88 79 GLU A O 1
ATOM 629 N N . THR A 1 80 ? 14.825 0.320 -30.254 1.00 75.06 80 THR A N 1
ATOM 630 C CA . THR A 1 80 ? 14.798 -0.398 -28.973 1.00 75.06 80 THR A CA 1
ATOM 631 C C . THR A 1 80 ? 14.039 0.390 -27.903 1.00 75.06 80 THR A C 1
ATOM 633 O O . THR A 1 80 ? 13.172 -0.167 -27.227 1.00 75.06 80 THR A O 1
ATOM 636 N N . ILE A 1 81 ? 14.282 1.700 -27.794 1.00 74.81 81 ILE A N 1
ATOM 637 C CA . ILE A 1 81 ? 13.558 2.589 -26.872 1.00 74.81 81 ILE A CA 1
ATOM 638 C C . ILE A 1 81 ? 12.065 2.621 -27.218 1.00 74.81 81 ILE A C 1
ATOM 640 O O . ILE A 1 81 ? 11.212 2.577 -26.327 1.00 74.81 81 ILE A O 1
ATOM 644 N N . ARG A 1 82 ? 11.710 2.655 -28.508 1.00 79.69 82 ARG A N 1
ATOM 645 C CA . ARG A 1 82 ? 10.306 2.612 -28.938 1.00 79.69 82 ARG A CA 1
ATOM 646 C C . ARG A 1 82 ? 9.623 1.315 -28.502 1.00 79.69 82 ARG A C 1
ATOM 648 O O . ARG A 1 82 ? 8.501 1.356 -27.997 1.00 79.69 82 ARG A O 1
ATOM 655 N N . LEU A 1 83 ? 10.285 0.171 -28.678 1.00 76.00 83 LEU A N 1
ATOM 656 C CA . LEU A 1 83 ? 9.760 -1.131 -28.261 1.00 76.00 83 LEU A CA 1
ATOM 657 C C . LEU A 1 83 ? 9.594 -1.216 -26.736 1.00 76.00 83 LEU A C 1
ATOM 659 O O . LEU A 1 83 ? 8.537 -1.647 -26.276 1.00 76.00 83 LEU A O 1
ATOM 663 N N . LEU A 1 84 ? 10.565 -0.728 -25.956 1.00 80.62 84 LEU A N 1
ATOM 664 C CA . LEU A 1 84 ? 10.464 -0.649 -24.492 1.00 80.62 84 LEU A CA 1
ATOM 665 C C . LEU A 1 84 ? 9.268 0.200 -24.047 1.00 80.62 84 LEU A C 1
ATOM 667 O O . LEU A 1 84 ? 8.489 -0.217 -23.187 1.00 80.62 84 LEU A O 1
ATOM 671 N N . ASN A 1 85 ? 9.058 1.355 -24.679 1.00 79.75 85 ASN A N 1
ATOM 672 C CA . ASN A 1 85 ? 7.917 2.215 -24.373 1.00 79.75 85 ASN A CA 1
ATOM 673 C C . ASN A 1 85 ? 6.570 1.566 -24.729 1.00 79.75 85 ASN A C 1
ATOM 675 O O . ASN A 1 85 ? 5.596 1.728 -23.989 1.00 79.75 85 ASN A O 1
ATOM 679 N N . ASN A 1 86 ? 6.509 0.771 -25.801 1.00 79.19 86 ASN A N 1
ATOM 680 C CA . ASN A 1 86 ? 5.317 -0.011 -26.133 1.00 79.19 86 ASN A CA 1
ATOM 681 C C . ASN A 1 86 ? 5.030 -1.091 -25.081 1.00 79.19 86 ASN A C 1
ATOM 683 O O . ASN A 1 86 ? 3.888 -1.212 -24.639 1.00 79.19 86 ASN A O 1
ATOM 687 N N . VAL A 1 87 ? 6.051 -1.829 -24.632 1.00 80.25 87 VAL A N 1
ATOM 688 C CA . VAL A 1 87 ? 5.915 -2.819 -23.549 1.00 80.25 87 VAL A CA 1
ATOM 689 C C . VAL A 1 87 ? 5.441 -2.143 -22.262 1.00 80.25 87 VAL A C 1
ATOM 691 O O . VAL A 1 87 ? 4.481 -2.599 -21.643 1.00 80.25 87 VAL A O 1
ATOM 694 N N . LYS A 1 88 ? 6.032 -0.997 -21.905 1.00 79.81 88 LYS A N 1
ATOM 695 C CA . LYS A 1 88 ? 5.622 -0.176 -20.756 1.00 79.81 88 LYS A CA 1
ATOM 696 C C . LYS A 1 88 ? 4.154 0.243 -20.844 1.00 79.81 88 LYS A C 1
ATOM 698 O O . LYS A 1 88 ? 3.445 0.193 -19.841 1.00 79.81 88 LYS A O 1
ATOM 703 N N . LYS A 1 89 ? 3.681 0.638 -22.029 1.00 80.31 89 LYS A N 1
ATOM 704 C CA . LYS A 1 89 ? 2.280 1.019 -22.256 1.00 80.31 89 LYS A CA 1
ATOM 705 C C . LYS A 1 89 ? 1.328 -0.175 -22.131 1.00 80.31 89 LYS A C 1
ATOM 707 O O . LYS A 1 89 ? 0.326 -0.065 -21.435 1.00 80.31 89 LYS A O 1
ATOM 712 N N . LEU A 1 90 ? 1.656 -1.312 -22.749 1.00 76.69 90 LEU A N 1
ATOM 713 C CA . LEU A 1 90 ? 0.857 -2.542 -22.657 1.00 76.69 90 LEU A CA 1
ATOM 714 C C . LEU A 1 90 ? 0.745 -3.041 -21.214 1.00 76.69 90 LEU A C 1
ATOM 716 O O . LEU A 1 90 ? -0.332 -3.435 -20.774 1.00 76.69 90 LEU A O 1
ATOM 720 N N . TYR A 1 91 ? 1.844 -2.979 -20.465 1.00 73.19 91 TYR A N 1
ATOM 721 C CA . TYR A 1 91 ? 1.865 -3.399 -19.071 1.00 73.19 91 TYR A CA 1
ATOM 722 C C . TYR A 1 91 ? 1.004 -2.492 -18.181 1.00 73.19 91 TYR A C 1
ATOM 724 O O . TYR A 1 91 ? 0.253 -2.992 -17.348 1.00 73.19 91 TYR A O 1
ATOM 732 N N . LYS A 1 92 ? 1.028 -1.169 -18.400 1.00 71.94 92 LYS A N 1
ATOM 733 C CA . LYS A 1 92 ? 0.119 -0.233 -17.713 1.00 71.94 92 LYS A CA 1
ATOM 734 C C . LYS A 1 92 ? -1.357 -0.538 -17.988 1.00 71.94 92 LYS A C 1
ATOM 736 O O . LYS A 1 92 ? -2.138 -0.571 -17.042 1.00 71.94 92 LYS A O 1
ATOM 741 N N . ALA A 1 93 ? -1.711 -0.815 -19.244 1.00 72.31 93 ALA A N 1
ATOM 742 C CA . ALA A 1 93 ? -3.080 -1.155 -19.633 1.00 72.31 93 ALA A CA 1
ATOM 743 C C . ALA A 1 93 ? -3.550 -2.484 -19.010 1.00 72.31 93 ALA A C 1
ATOM 745 O O . ALA A 1 93 ? -4.649 -2.558 -18.469 1.00 72.31 93 ALA A O 1
ATOM 746 N N . TYR A 1 94 ? -2.700 -3.521 -19.005 1.00 68.69 94 TYR A N 1
ATOM 747 C CA . TYR A 1 94 ? -2.991 -4.801 -18.336 1.00 68.69 94 TYR A CA 1
ATOM 748 C C . TYR A 1 94 ? -3.297 -4.626 -16.841 1.00 68.69 94 TYR A C 1
ATOM 750 O O . TYR A 1 94 ? -4.137 -5.327 -16.282 1.00 68.69 94 TYR A O 1
ATOM 758 N N . LEU A 1 95 ? -2.629 -3.669 -16.200 1.00 63.34 95 LEU A N 1
ATOM 759 C CA . LEU A 1 95 ? -2.799 -3.356 -14.784 1.00 63.34 95 LEU A CA 1
ATOM 760 C C . LEU A 1 95 ? -3.941 -2.363 -14.503 1.00 63.34 95 LEU A C 1
ATOM 762 O O . LEU A 1 95 ? -4.142 -2.001 -13.345 1.00 63.34 95 LEU A O 1
ATOM 766 N N . GLY A 1 96 ? -4.670 -1.904 -15.527 1.00 64.94 96 GLY A N 1
ATOM 767 C CA . GLY A 1 96 ? -5.757 -0.931 -15.382 1.00 64.94 96 GLY A CA 1
ATOM 768 C C . GLY A 1 96 ? -5.290 0.452 -14.911 1.00 64.94 96 GLY A C 1
ATOM 769 O O . GLY A 1 96 ? -6.015 1.128 -14.186 1.00 64.94 96 GLY A O 1
ATOM 770 N N . MET A 1 97 ? -4.064 0.851 -15.266 1.00 65.06 97 MET A N 1
ATOM 771 C CA . MET A 1 97 ? -3.430 2.114 -14.857 1.00 65.06 97 MET A CA 1
ATOM 772 C C . MET A 1 97 ? -3.483 3.202 -15.946 1.00 65.06 97 MET A C 1
ATOM 774 O O . MET A 1 97 ? -2.515 3.958 -16.089 1.00 65.06 97 MET A O 1
ATOM 778 N N . ASP A 1 98 ? -4.555 3.228 -16.739 1.00 59.34 98 ASP A N 1
ATOM 779 C CA . ASP A 1 98 ? -4.748 4.190 -17.835 1.00 59.34 98 ASP A CA 1
ATOM 780 C C . ASP A 1 98 ? -4.884 5.644 -17.349 1.00 59.34 98 ASP A C 1
ATOM 782 O O . ASP A 1 98 ? -5.551 5.883 -16.312 1.00 59.34 98 ASP A O 1
#

Sequence (98 aa):
MRAAGIVGKIDSVGSVVIPKEMMKSLGINNGDLIEFLLLTEEDVI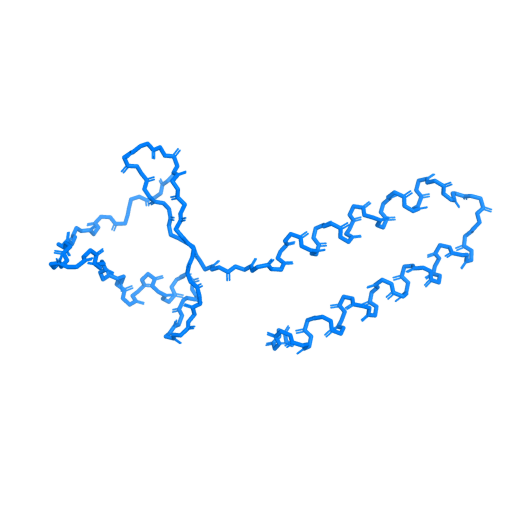IRKHKPYIKVLEDIHLTEDEIREKNAYNLNKIDETIRLLNNVKKLYKAYLGMD

Foldseek 3Di:
DDDPPDDDDADPVGDDDDDPVVCVVQVNDPPFDKDWDDPDPPDIDIHGDDPCPVVVVVLVVVLVVLCVVPVPPVVVSVVVNVVSVVVVVVVCVVVVND

pLDDT: mean 78.88, std 11.47, range [55.5, 95.81]

Nearest PDB structures (foldseek):
  1yfb-assembly1_A  TM=9.069E-01  e=1.570E-04  Bacillus subtilis
  2ro4-assembly1_B  TM=7.791E-01  e=1.162E-03  Bacillus subtilis
  2w1t-assembly1_A  TM=7.285E-01  e=1.162E-03  Bacillus subtilis
  2w1t-assembly1_B  TM=7.852E-01  e=2.046E-02  Bacillus subtilis